Protein AF-A9JSA6-F1 (afdb_monomer)

pLDDT: mean 90.57, std 9.08, range [51.28, 97.75]

Mean predicted aligned error: 4.24 Å

Solvent-accessible surface area (backbone atoms only — not comparable to full-atom values): 4387 Å² total; per-residue (Å²): 118,70,73,72,44,21,42,66,89,62,42,69,96,54,76,94,58,91,90,71,72,61,47,78,78,46,65,21,35,49,85,41,88,50,72,92,37,31,31,95,48,98,47,46,36,32,34,28,39,38,92,97,45,43,39,64,42,48,55,91,81,59,80,86,77,73,82,88,127

Structure (mmCIF, N/CA/C/O bac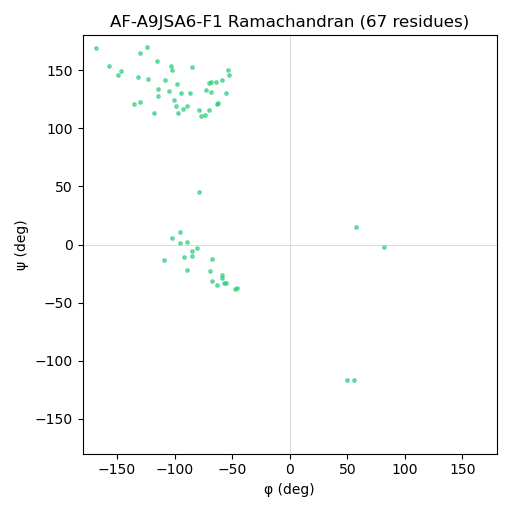kbone):
data_AF-A9JSA6-F1
#
_entry.id   AF-A9JSA6-F1
#
loop_
_atom_site.group_PDB
_atom_site.id
_atom_site.type_symbol
_atom_site.label_atom_id
_atom_site.label_alt_id
_atom_site.label_comp_id
_atom_site.label_asym_id
_atom_site.label_entity_id
_atom_site.label_seq_id
_atom_site.pdbx_PDB_ins_code
_atom_site.Cartn_x
_atom_site.Cartn_y
_atom_site.Cartn_z
_atom_site.occupancy
_atom_site.B_iso_or_equiv
_atom_site.auth_seq_id
_atom_site.auth_comp_id
_atom_site.auth_asym_id
_atom_site.auth_atom_id
_atom_site.pdbx_PDB_model_num
ATOM 1 N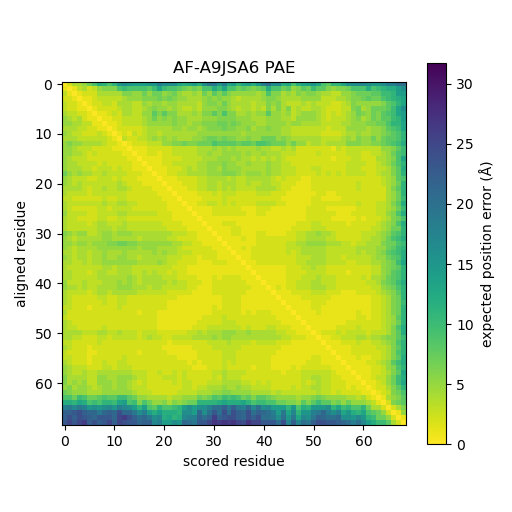 N . LEU A 1 1 ? -3.436 9.985 -7.374 1.00 70.00 1 LEU A N 1
ATOM 2 C CA . LEU A 1 1 ? -4.033 10.664 -6.193 1.00 70.00 1 LEU A CA 1
ATOM 3 C C . LEU A 1 1 ? -4.066 9.781 -4.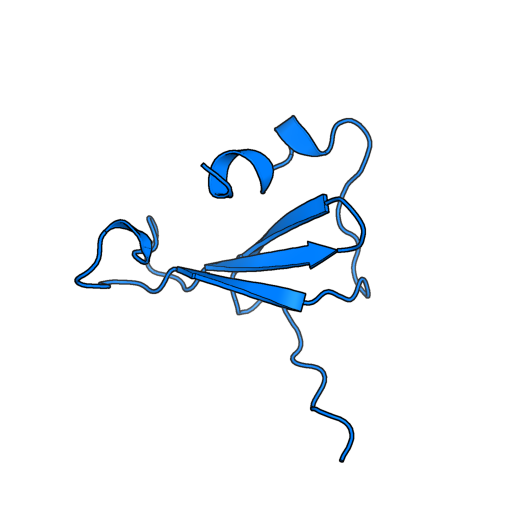942 1.00 70.00 1 LEU A C 1
ATOM 5 O O . LEU A 1 1 ? -3.587 10.236 -3.915 1.00 70.00 1 LEU A O 1
ATOM 9 N N . VAL A 1 2 ? -4.550 8.529 -5.002 1.00 77.81 2 VAL A N 1
ATOM 10 C CA . VAL A 1 2 ? -4.665 7.647 -3.813 1.00 77.81 2 VAL A CA 1
ATOM 11 C C . VAL A 1 2 ? -3.342 7.407 -3.069 1.00 77.81 2 VAL A C 1
ATOM 13 O O . VAL A 1 2 ? -3.320 7.376 -1.846 1.00 77.81 2 VAL A O 1
ATOM 16 N N . ARG A 1 3 ? -2.217 7.369 -3.791 1.00 80.44 3 ARG A N 1
ATOM 17 C CA . ARG A 1 3 ? -0.869 7.258 -3.215 1.00 80.44 3 ARG A CA 1
ATOM 18 C C . ARG A 1 3 ? -0.544 8.346 -2.180 1.00 80.44 3 ARG A C 1
ATOM 20 O O . ARG A 1 3 ? 0.149 8.062 -1.214 1.00 80.44 3 ARG A O 1
ATOM 27 N N . LEU A 1 4 ? -1.073 9.564 -2.343 1.00 84.44 4 LEU A N 1
ATOM 28 C CA . LEU A 1 4 ? -0.866 10.663 -1.386 1.00 84.44 4 LEU A CA 1
ATOM 29 C C . LEU A 1 4 ? -1.587 10.418 -0.052 1.00 84.44 4 LEU A C 1
ATOM 31 O O . LEU A 1 4 ? -1.178 10.957 0.972 1.00 84.44 4 LEU A O 1
ATOM 35 N N . LYS A 1 5 ? -2.634 9.582 -0.063 1.00 87.25 5 LYS A N 1
ATOM 36 C CA . LYS A 1 5 ? -3.391 9.182 1.128 1.00 87.25 5 LYS A CA 1
ATOM 37 C C . LYS A 1 5 ? -2.767 8.001 1.875 1.00 87.25 5 LYS A C 1
ATOM 39 O O . LYS A 1 5 ? -3.217 7.672 2.965 1.00 87.25 5 LYS A O 1
ATOM 44 N N . ALA A 1 6 ? -1.760 7.358 1.283 1.00 89.06 6 ALA A N 1
ATOM 45 C CA . ALA A 1 6 ? -1.227 6.077 1.736 1.00 89.06 6 ALA A CA 1
ATOM 46 C C . ALA A 1 6 ? -0.095 6.186 2.771 1.00 89.06 6 ALA A C 1
ATOM 48 O O . ALA A 1 6 ? 0.509 5.175 3.119 1.00 89.06 6 ALA A O 1
ATOM 49 N N . GLY A 1 7 ? 0.253 7.405 3.191 1.00 87.50 7 GLY A N 1
ATOM 50 C CA . GLY A 1 7 ? 1.385 7.673 4.074 1.00 87.50 7 GLY A CA 1
ATOM 51 C C . GLY A 1 7 ? 0.990 8.422 5.340 1.00 87.50 7 GLY A C 1
ATOM 52 O O . GLY A 1 7 ? -0.104 8.979 5.439 1.00 87.50 7 GLY A O 1
ATOM 53 N N . LYS A 1 8 ? 1.943 8.497 6.274 1.00 86.38 8 LYS A N 1
ATOM 54 C CA . LYS A 1 8 ? 1.791 9.043 7.632 1.00 86.38 8 LYS A CA 1
ATOM 55 C C . LYS A 1 8 ? 1.054 10.383 7.718 1.00 86.38 8 LYS A C 1
ATOM 57 O O . LYS A 1 8 ? 0.238 10.567 8.612 1.00 86.38 8 LYS A O 1
ATOM 62 N N . ASN A 1 9 ? 1.267 11.291 6.765 1.00 88.06 9 ASN A N 1
ATOM 63 C CA . ASN A 1 9 ? 0.592 12.596 6.746 1.00 88.06 9 ASN A CA 1
ATOM 64 C C . ASN A 1 9 ? -0.943 12.488 6.692 1.00 88.06 9 ASN A C 1
ATOM 66 O O . ASN A 1 9 ? -1.636 13.392 7.147 1.00 88.06 9 ASN A O 1
ATOM 70 N N . SER A 1 10 ? -1.480 11.392 6.148 1.00 89.19 10 SER A N 1
ATOM 71 C CA . SER A 1 10 ? -2.925 11.125 6.098 1.00 89.19 10 SER A CA 1
ATOM 72 C C . SER A 1 10 ? -3.436 10.321 7.293 1.00 89.19 10 SER A C 1
ATOM 74 O O . SER A 1 10 ? -4.645 10.199 7.476 1.00 89.19 10 SER A O 1
ATOM 76 N N . TRP A 1 11 ? -2.533 9.772 8.103 1.00 89.44 11 TRP A N 1
ATOM 77 C CA . TRP A 1 11 ? -2.867 8.947 9.259 1.00 89.44 11 TRP A CA 1
ATOM 78 C C . TRP A 1 11 ? -3.046 9.762 10.544 1.00 89.44 11 TRP A C 1
ATOM 80 O O . TRP A 1 11 ? -3.763 9.318 11.437 1.00 89.44 11 TRP A O 1
ATOM 90 N N . LYS A 1 12 ? -2.476 10.975 10.617 1.00 88.31 12 LYS A N 1
ATOM 91 C CA . LYS A 1 12 ? -2.471 11.820 11.826 1.00 88.31 12 LYS A CA 1
ATOM 92 C C . LYS A 1 12 ? -1.861 11.057 13.015 1.00 88.31 12 LYS A C 1
ATOM 94 O O . LYS A 1 12 ? -0.692 10.691 12.940 1.00 88.31 12 LYS A O 1
ATOM 99 N N . ASP A 1 13 ? -2.651 10.804 14.059 1.00 91.88 13 ASP A N 1
ATOM 100 C CA . ASP A 1 13 ? -2.250 10.091 15.279 1.00 91.88 13 ASP A CA 1
ATOM 101 C C . ASP A 1 13 ? -2.360 8.563 15.147 1.00 91.88 13 ASP A C 1
ATOM 103 O O . ASP A 1 13 ? -1.950 7.822 16.037 1.00 91.88 13 ASP A O 1
ATOM 107 N N . TRP A 1 14 ? -2.905 8.071 14.031 1.00 93.88 14 TRP A N 1
ATOM 108 C CA . TRP A 1 14 ? -2.989 6.643 13.743 1.00 93.88 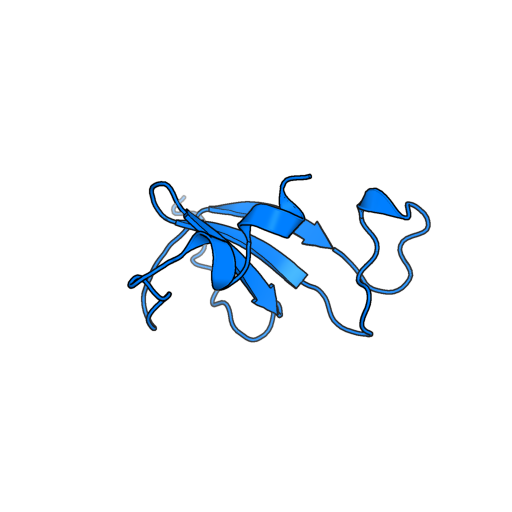14 TRP A CA 1
ATOM 109 C C . TRP A 1 14 ? -1.699 6.119 13.100 1.00 93.88 14 TRP A C 1
ATOM 111 O O . TRP A 1 14 ? -0.980 6.835 12.399 1.00 93.88 14 TRP A O 1
ATOM 121 N N . SER A 1 15 ? -1.419 4.833 13.293 1.00 93.06 15 SER A N 1
ATOM 122 C CA . SER A 1 15 ? -0.367 4.122 12.566 1.00 93.06 15 SER A CA 1
ATOM 123 C C . SER A 1 15 ? -0.731 2.646 12.398 1.00 93.06 15 SER A C 1
ATOM 125 O O . SER A 1 15 ? -1.354 2.084 13.304 1.00 93.06 15 SER A O 1
ATOM 127 N N . PRO A 1 16 ? -0.349 2.014 11.273 1.00 93.38 16 PRO A N 1
ATOM 128 C CA . PRO A 1 16 ? -0.552 0.584 11.095 1.00 93.38 16 PRO A CA 1
ATOM 129 C C . PRO A 1 16 ? 0.269 -0.187 12.133 1.00 93.38 16 PRO A C 1
ATOM 131 O O . PRO A 1 16 ? 1.409 0.182 12.420 1.00 93.38 16 PRO A O 1
ATOM 134 N N . GLN A 1 17 ? -0.316 -1.247 12.682 1.00 93.75 17 GLN A N 1
ATOM 135 C CA . GLN A 1 17 ? 0.314 -2.148 13.646 1.00 93.75 17 GLN A CA 1
ATOM 136 C C . GLN A 1 17 ? 0.447 -3.548 13.044 1.00 93.75 17 GLN A C 1
ATOM 138 O O . GLN A 1 17 ? -0.282 -3.909 12.118 1.00 93.75 17 GLN A O 1
ATOM 143 N N . GLU A 1 18 ? 1.379 -4.337 13.575 1.00 91.62 18 GLU A N 1
ATOM 144 C CA . GLU A 1 18 ? 1.505 -5.751 13.221 1.00 91.62 18 GLU A CA 1
ATOM 145 C C . GLU A 1 18 ? 0.201 -6.505 13.532 1.00 91.62 18 GLU A C 1
ATOM 147 O O . GLU A 1 18 ? -0.479 -6.212 14.516 1.00 91.62 18 GLU A O 1
ATOM 152 N N . GLY A 1 19 ? -0.171 -7.448 12.663 1.00 92.12 19 GLY A N 1
ATOM 153 C CA . GLY A 1 19 ? -1.417 -8.211 12.779 1.00 92.12 19 GLY A CA 1
ATOM 154 C C . GLY A 1 19 ? -2.665 -7.503 12.240 1.00 92.12 19 GLY A C 1
ATOM 155 O O . GLY A 1 19 ? -3.734 -8.101 12.238 1.00 92.12 19 GLY A O 1
ATOM 156 N N . MET A 1 20 ? -2.562 -6.258 11.758 1.00 94.69 20 MET A N 1
ATOM 157 C CA . MET A 1 20 ? -3.680 -5.611 11.067 1.00 94.69 20 MET A CA 1
ATOM 158 C C . MET A 1 20 ? -3.904 -6.212 9.677 1.00 94.69 20 MET A C 1
ATOM 160 O O . MET A 1 20 ? -2.978 -6.325 8.874 1.00 94.69 20 MET A O 1
ATOM 164 N N . GLU A 1 21 ? -5.163 -6.513 9.374 1.00 94.06 21 GLU A N 1
ATOM 165 C CA . GLU A 1 21 ? -5.585 -7.083 8.098 1.00 94.06 21 GLU A CA 1
ATOM 166 C C . GLU A 1 21 ? -6.213 -6.025 7.191 1.00 94.06 21 GLU A C 1
ATOM 168 O O . GLU A 1 21 ? -6.827 -5.050 7.635 1.00 94.06 21 GLU A O 1
ATOM 173 N N . GLY A 1 22 ? -6.079 -6.214 5.882 1.00 94.06 22 GLY A N 1
ATOM 174 C CA . GLY A 1 22 ? -6.673 -5.308 4.916 1.00 94.06 22 GLY A CA 1
ATOM 175 C C . GLY A 1 22 ? -6.636 -5.849 3.500 1.00 94.06 22 GLY A C 1
ATOM 176 O O . GLY A 1 22 ? -5.962 -6.826 3.190 1.00 94.06 22 GLY A O 1
ATOM 177 N N . HIS A 1 23 ? -7.365 -5.174 2.618 1.00 95.19 23 HIS A N 1
ATOM 178 C CA . HIS A 1 23 ? -7.487 -5.594 1.226 1.00 95.19 23 HIS A CA 1
ATOM 179 C C . HIS A 1 23 ? -6.457 -4.880 0.359 1.00 95.19 23 HIS A C 1
ATOM 181 O O . HIS A 1 23 ? -6.358 -3.649 0.388 1.00 95.19 23 HIS A O 1
ATOM 187 N N . VAL A 1 24 ? -5.725 -5.636 -0.459 1.00 94.31 24 VAL A N 1
ATOM 188 C CA . VAL A 1 24 ? -4.860 -5.061 -1.493 1.00 94.31 24 VAL A CA 1
ATOM 189 C C . VAL A 1 24 ? -5.745 -4.464 -2.585 1.00 94.31 24 VAL A C 1
ATOM 191 O O . VAL A 1 24 ? -6.471 -5.175 -3.271 1.00 94.31 24 VAL A O 1
ATOM 194 N N . ILE A 1 25 ? -5.677 -3.147 -2.759 1.00 94.81 25 ILE A N 1
ATOM 195 C CA . ILE A 1 25 ? -6.475 -2.424 -3.763 1.00 94.81 25 ILE A CA 1
ATOM 196 C C . ILE A 1 25 ? -5.636 -1.891 -4.926 1.00 94.81 25 ILE A C 1
ATOM 198 O O . ILE A 1 25 ? -6.181 -1.455 -5.939 1.00 94.81 25 ILE A O 1
ATOM 202 N N . HIS A 1 26 ? -4.309 -1.876 -4.783 1.00 94.88 26 HIS A N 1
ATOM 203 C CA . HIS A 1 26 ? -3.394 -1.491 -5.850 1.00 94.88 26 HIS A CA 1
ATOM 204 C C . HIS A 1 26 ? -1.999 -2.079 -5.622 1.00 94.88 26 HIS A C 1
ATOM 206 O O . HIS A 1 26 ? -1.590 -2.313 -4.484 1.00 94.88 26 HIS A O 1
ATOM 212 N N . ARG A 1 27 ? -1.253 -2.271 -6.713 1.00 95.25 27 ARG A N 1
ATOM 213 C CA . ARG A 1 27 ? 0.101 -2.827 -6.717 1.00 95.25 27 ARG A CA 1
ATOM 214 C C . ARG A 1 27 ? 0.995 -2.000 -7.642 1.00 95.25 27 ARG A C 1
ATO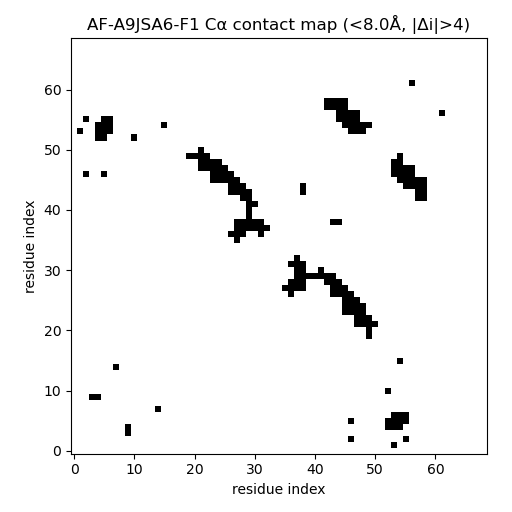M 216 O O . ARG A 1 27 ? 0.729 -1.915 -8.837 1.00 95.25 27 ARG A O 1
ATOM 223 N N . TRP A 1 28 ? 2.067 -1.435 -7.090 1.00 96.50 28 TRP A N 1
ATOM 224 C CA . TRP A 1 28 ? 3.136 -0.794 -7.855 1.00 96.50 28 TRP A CA 1
ATOM 225 C C . TRP A 1 28 ? 4.315 -1.749 -8.006 1.00 96.50 28 TRP A C 1
ATOM 227 O O . TRP A 1 28 ? 4.925 -2.130 -7.009 1.00 96.50 28 TRP A O 1
ATOM 237 N N . VAL A 1 29 ? 4.666 -2.099 -9.240 1.00 97.31 29 VAL A N 1
ATOM 238 C CA . VAL A 1 29 ? 5.713 -3.085 -9.554 1.00 97.31 29 VAL A CA 1
ATOM 239 C C . VAL A 1 29 ? 6.947 -2.374 -10.129 1.00 97.31 29 VAL A C 1
ATOM 241 O O . VAL A 1 29 ? 6.791 -1.403 -10.887 1.00 97.31 29 VAL A O 1
ATOM 244 N N . PRO A 1 30 ? 8.178 -2.799 -9.788 1.00 97.75 30 PRO A N 1
ATOM 245 C CA . PRO A 1 30 ? 9.388 -2.320 -10.453 1.00 97.75 30 PRO A CA 1
ATOM 246 C C . PRO A 1 30 ? 9.296 -2.47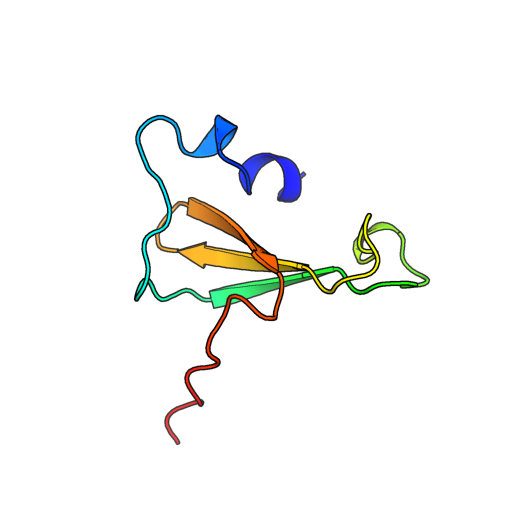4 -11.974 1.00 97.75 30 PRO A C 1
ATOM 248 O O . PRO A 1 30 ? 8.679 -3.408 -12.481 1.00 97.75 30 PRO A O 1
ATOM 251 N N . CYS A 1 31 ? 9.886 -1.534 -12.712 1.00 96.19 31 CYS A N 1
ATOM 252 C CA . CYS A 1 31 ? 9.975 -1.585 -14.178 1.00 96.19 31 CYS A CA 1
ATOM 253 C C . CYS A 1 31 ? 8.634 -1.690 -14.942 1.00 96.19 31 CYS A C 1
ATOM 255 O O . CYS A 1 31 ? 8.641 -1.969 -16.141 1.00 96.19 31 CYS A O 1
ATOM 257 N N . SER A 1 32 ? 7.487 -1.419 -14.303 1.00 96.31 32 SER A N 1
ATOM 258 C CA . SER A 1 32 ? 6.201 -1.349 -15.010 1.00 96.31 32 SER A CA 1
ATOM 259 C C . SER A 1 32 ? 6.264 -0.340 -16.163 1.00 96.31 32 SER A C 1
ATOM 261 O O . SER A 1 32 ? 6.672 0.818 -15.988 1.00 96.31 32 SER A O 1
ATOM 263 N N . ARG A 1 33 ? 5.819 -0.780 -17.347 1.00 96.31 33 ARG A N 1
ATOM 264 C CA . ARG A 1 33 ? 5.707 0.069 -18.543 1.00 96.31 33 ARG A CA 1
ATOM 265 C C . ARG A 1 33 ? 4.705 1.199 -18.333 1.00 96.31 33 ARG A C 1
ATOM 267 O O . ARG A 1 33 ? 4.940 2.302 -18.811 1.00 96.31 33 ARG A O 1
ATOM 274 N N . ASP A 1 34 ? 3.637 0.933 -17.582 1.00 95.00 34 ASP A N 1
ATOM 275 C CA . ASP A 1 34 ? 2.680 1.949 -17.152 1.00 95.00 34 ASP A CA 1
ATOM 276 C C . ASP A 1 34 ? 3.252 2.731 -15.953 1.00 95.00 34 ASP A C 1
ATOM 278 O O . ASP A 1 34 ? 3.445 2.134 -14.883 1.00 95.00 34 ASP A O 1
ATOM 282 N N . PRO A 1 35 ? 3.509 4.050 -16.091 1.00 91.38 35 PRO A N 1
ATOM 283 C CA . PRO A 1 35 ? 3.970 4.894 -14.993 1.00 91.38 35 PRO A CA 1
ATOM 284 C C . PRO A 1 35 ? 3.019 4.929 -13.791 1.00 91.38 35 PRO A C 1
ATOM 286 O O . PRO A 1 35 ? 3.492 5.105 -12.668 1.00 91.38 35 PRO A O 1
ATOM 289 N N . CYS A 1 36 ? 1.710 4.743 -13.988 1.00 91.12 36 CYS A N 1
ATOM 290 C CA . CYS A 1 36 ? 0.726 4.738 -12.900 1.00 91.12 36 CYS A CA 1
ATOM 291 C C . CYS A 1 36 ? 0.898 3.534 -11.965 1.00 91.12 36 CYS A C 1
ATOM 293 O O . CYS A 1 36 ? 0.674 3.662 -10.760 1.00 91.12 36 CYS A O 1
ATOM 295 N N . ASN A 1 37 ? 1.363 2.407 -12.512 1.00 94.50 37 ASN A N 1
ATOM 296 C CA . ASN A 1 37 ? 1.582 1.148 -11.795 1.00 94.50 37 ASN A CA 1
ATOM 297 C C . ASN A 1 37 ? 3.068 0.912 -11.481 1.00 94.50 37 ASN A C 1
ATOM 299 O O . ASN A 1 37 ? 3.442 -0.157 -10.999 1.00 94.50 37 ASN A O 1
ATOM 303 N N . ARG A 1 38 ? 3.951 1.878 -11.771 1.00 96.38 38 ARG A N 1
ATOM 304 C CA . ARG A 1 38 ? 5.393 1.721 -11.558 1.00 96.38 38 ARG A CA 1
ATOM 305 C C . ARG A 1 38 ? 5.800 2.107 -10.143 1.00 96.38 38 ARG A C 1
ATOM 307 O O . ARG A 1 38 ? 5.493 3.199 -9.659 1.00 96.38 38 ARG A O 1
ATOM 314 N N . SER A 1 39 ? 6.554 1.221 -9.499 1.00 96.31 39 SER A N 1
ATOM 315 C CA . SER A 1 39 ? 7.209 1.537 -8.232 1.00 96.31 39 SER A CA 1
ATOM 316 C C . SER A 1 39 ? 8.323 2.564 -8.438 1.00 96.31 39 SER A C 1
ATOM 318 O O . SER A 1 39 ? 9.068 2.521 -9.412 1.00 96.31 39 SER A O 1
ATOM 320 N N . HIS A 1 40 ? 8.441 3.505 -7.505 1.00 93.75 40 HIS A N 1
ATOM 321 C CA . HIS A 1 40 ? 9.546 4.474 -7.476 1.00 93.75 40 HIS A CA 1
ATOM 322 C C . HIS A 1 40 ? 10.849 3.918 -6.879 1.00 93.75 40 HIS A C 1
ATOM 324 O O . HIS A 1 40 ? 11.840 4.636 -6.812 1.00 93.75 40 HIS A O 1
ATOM 330 N N . ILE A 1 41 ? 10.823 2.675 -6.400 1.00 94.94 41 ILE A N 1
ATOM 331 C CA . ILE A 1 41 ? 11.975 1.948 -5.868 1.00 94.94 41 ILE A CA 1
ATOM 332 C C . ILE A 1 41 ? 12.017 0.573 -6.531 1.00 94.94 41 ILE A C 1
ATOM 334 O O . ILE A 1 41 ? 11.014 0.121 -7.085 1.00 94.94 41 ILE A O 1
ATOM 338 N N . ASP A 1 42 ? 13.141 -0.125 -6.418 1.00 96.81 42 ASP A N 1
ATOM 339 C CA . ASP A 1 42 ? 13.306 -1.483 -6.948 1.00 96.81 42 ASP A CA 1
ATOM 340 C C . ASP A 1 42 ? 12.663 -2.559 -6.048 1.00 96.81 42 ASP A C 1
ATOM 342 O O . ASP A 1 42 ? 13.267 -3.559 -5.676 1.00 96.81 42 ASP A O 1
ATOM 346 N N . LYS A 1 43 ? 11.433 -2.296 -5.593 1.00 97.38 43 LYS A N 1
ATOM 347 C CA . LYS A 1 43 ? 10.602 -3.211 -4.800 1.00 97.38 43 LYS A CA 1
ATOM 348 C C . LYS A 1 43 ? 9.128 -3.022 -5.140 1.00 97.38 43 LYS A C 1
ATOM 350 O O . LYS A 1 43 ? 8.701 -1.900 -5.435 1.00 97.38 43 LYS A O 1
ATOM 355 N N . THR A 1 44 ? 8.345 -4.095 -5.041 1.00 97.06 44 THR A N 1
ATOM 356 C CA . THR A 1 44 ? 6.881 -4.037 -5.134 1.00 97.06 44 THR A CA 1
ATOM 357 C C . THR A 1 44 ? 6.303 -3.320 -3.916 1.00 97.06 44 THR A C 1
ATOM 359 O O . THR A 1 44 ? 6.646 -3.642 -2.777 1.00 97.06 44 THR A O 1
ATOM 362 N N . ILE A 1 45 ? 5.412 -2.358 -4.153 1.00 96.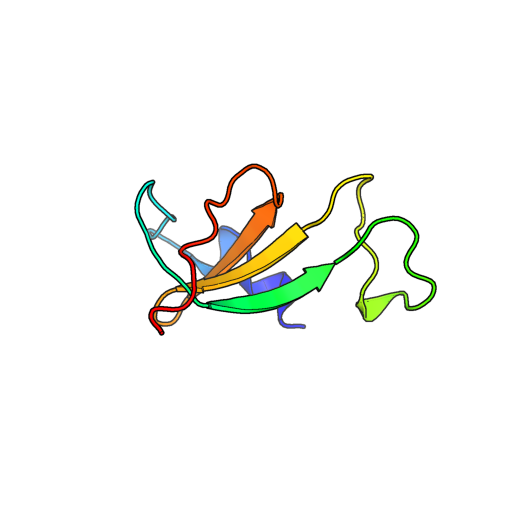44 45 ILE A N 1
ATOM 363 C CA . ILE A 1 45 ? 4.653 -1.665 -3.107 1.00 96.44 45 ILE A CA 1
ATOM 364 C C . ILE A 1 45 ? 3.181 -2.017 -3.281 1.00 96.44 45 ILE A C 1
ATOM 366 O O . ILE A 1 45 ? 2.616 -1.846 -4.361 1.00 96.44 45 ILE A O 1
ATOM 370 N N . LEU A 1 46 ? 2.555 -2.473 -2.208 1.00 95.75 46 LEU A N 1
ATOM 371 C CA . LEU A 1 46 ? 1.132 -2.750 -2.123 1.00 95.75 46 LEU A CA 1
ATOM 372 C C . LEU A 1 46 ? 0.424 -1.564 -1.472 1.00 95.75 46 LEU A C 1
ATOM 374 O O . LEU A 1 46 ? 0.914 -0.984 -0.502 1.00 95.75 46 LEU A O 1
ATOM 378 N N . LEU A 1 47 ? -0.733 -1.203 -2.017 1.00 95.75 47 LEU A N 1
ATOM 379 C CA . LEU A 1 47 ? -1.681 -0.315 -1.364 1.00 95.75 47 LEU A CA 1
ATOM 380 C C . LEU A 1 47 ? -2.746 -1.165 -0.689 1.00 95.75 47 LEU A C 1
ATOM 382 O O . LEU A 1 47 ? -3.559 -1.795 -1.370 1.00 95.75 47 LEU A O 1
ATOM 386 N N . ILE A 1 48 ? -2.758 -1.135 0.633 1.00 95.19 48 ILE A N 1
ATOM 387 C CA . ILE A 1 48 ? -3.704 -1.879 1.451 1.00 95.19 48 ILE A CA 1
ATOM 388 C C . ILE A 1 48 ? -4.736 -0.901 2.004 1.00 95.19 48 ILE A C 1
ATOM 390 O O . ILE A 1 48 ? -4.386 0.172 2.505 1.00 95.19 48 ILE A O 1
ATOM 394 N N . LYS A 1 49 ? -6.015 -1.256 1.891 1.00 94.75 49 LYS A N 1
ATOM 395 C CA . LYS A 1 49 ? -7.102 -0.575 2.591 1.00 94.75 49 LYS A CA 1
ATOM 396 C C . LYS A 1 49 ? -7.360 -1.298 3.912 1.00 94.75 49 LYS A C 1
ATOM 398 O O . LYS A 1 49 ? -7.760 -2.461 3.896 1.00 94.75 49 LYS A O 1
ATOM 403 N N . ILE A 1 50 ? -7.143 -0.59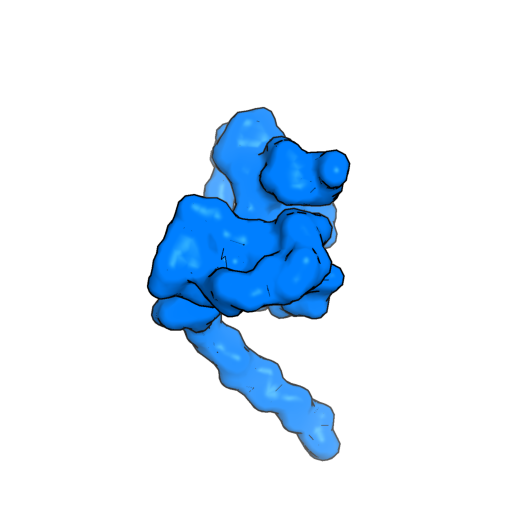1 5.017 1.00 94.81 50 ILE A N 1
ATOM 404 C CA . ILE A 1 50 ? -7.409 -1.045 6.387 1.00 94.81 50 ILE A CA 1
ATOM 405 C C . ILE A 1 50 ? -8.459 -0.089 6.945 1.00 94.81 50 ILE A C 1
ATOM 407 O O . ILE A 1 50 ? -8.183 1.102 7.073 1.00 94.81 50 ILE A O 1
ATOM 411 N N . GLU A 1 51 ? -9.670 -0.583 7.200 1.00 92.00 51 GLU A N 1
ATOM 412 C CA . GLU A 1 51 ? -10.820 0.248 7.589 1.00 92.00 51 GLU A CA 1
ATOM 413 C C . GLU A 1 51 ? -11.026 1.457 6.639 1.00 92.00 51 GLU A C 1
ATOM 415 O O . GLU A 1 51 ? -11.289 1.284 5.441 1.00 92.00 51 GLU A O 1
ATOM 420 N N . ASP A 1 52 ? -10.905 2.688 7.148 1.00 90.94 52 ASP A N 1
ATOM 421 C CA . ASP A 1 52 ? -11.000 3.946 6.399 1.00 90.94 52 ASP A CA 1
ATOM 422 C C . ASP A 1 52 ? -9.629 4.500 5.952 1.00 90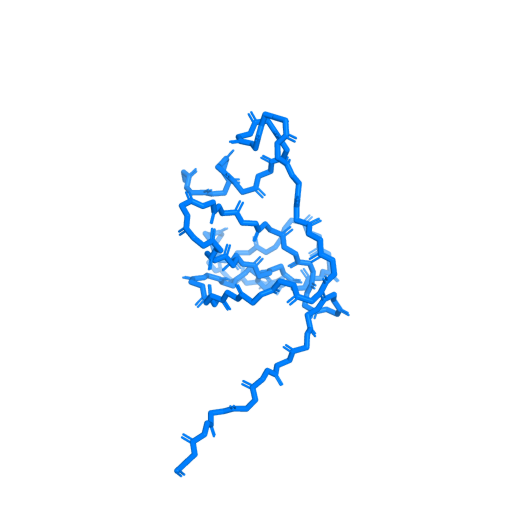.94 52 ASP A C 1
ATOM 424 O O . ASP A 1 52 ? -9.555 5.565 5.327 1.00 90.94 52 ASP A O 1
ATOM 428 N N . LYS A 1 53 ? -8.536 3.788 6.249 1.00 94.00 53 LYS A N 1
ATOM 429 C CA . LYS A 1 53 ? -7.155 4.194 5.971 1.00 94.00 53 LYS A CA 1
ATOM 430 C C . LYS A 1 53 ? -6.575 3.467 4.762 1.00 94.00 53 LYS A C 1
ATOM 432 O O . LYS A 1 53 ? -6.942 2.348 4.408 1.00 94.00 53 LYS A O 1
ATOM 437 N N . TYR A 1 54 ? -5.613 4.135 4.135 1.00 95.31 54 TYR A N 1
ATOM 438 C CA . TYR A 1 54 ? -4.795 3.582 3.065 1.00 95.31 54 TYR A CA 1
ATOM 439 C C . TYR A 1 54 ? -3.358 3.480 3.549 1.00 95.31 54 TYR A C 1
ATOM 441 O O . TYR A 1 54 ? -2.830 4.443 4.108 1.00 95.31 54 TYR A O 1
ATOM 449 N N . VAL A 1 55 ? -2.724 2.341 3.303 1.00 95.69 55 VAL A N 1
ATOM 450 C CA . VAL A 1 55 ? -1.368 2.055 3.764 1.00 95.69 55 VAL A CA 1
ATOM 451 C C . VAL A 1 55 ? -0.533 1.542 2.601 1.00 95.69 55 VAL A C 1
ATOM 453 O O . VAL A 1 55 ? -0.897 0.565 1.953 1.00 95.69 55 VAL A O 1
ATOM 456 N N . ALA A 1 56 ? 0.578 2.221 2.312 1.00 94.94 56 ALA A N 1
ATOM 457 C CA . ALA A 1 56 ? 1.580 1.726 1.377 1.00 94.94 56 ALA A CA 1
ATOM 458 C C . ALA A 1 56 ? 2.611 0.875 2.129 1.00 94.94 56 ALA A C 1
ATOM 460 O O . ALA A 1 56 ? 3.307 1.385 3.006 1.00 94.94 56 ALA A O 1
ATOM 461 N N . VAL A 1 57 ? 2.727 -0.399 1.765 1.00 94.50 57 VAL A N 1
ATOM 462 C CA . VAL A 1 57 ? 3.653 -1.361 2.381 1.00 94.50 57 VAL A CA 1
ATOM 463 C C . VAL A 1 57 ? 4.422 -2.101 1.288 1.00 94.50 57 VAL A C 1
ATOM 465 O O . VAL A 1 57 ? 3.900 -2.355 0.207 1.00 94.50 57 VAL A O 1
ATOM 468 N N . ILE A 1 58 ? 5.693 -2.413 1.542 1.00 95.38 58 ILE A N 1
ATOM 469 C CA . ILE A 1 58 ? 6.480 -3.275 0.652 1.00 95.38 58 ILE A CA 1
ATOM 470 C C . ILE A 1 58 ? 5.928 -4.695 0.761 1.00 95.38 58 ILE A C 1
ATOM 472 O O . ILE A 1 58 ? 5.653 -5.142 1.865 1.00 95.38 58 ILE A O 1
ATOM 476 N N . GLU A 1 59 ? 5.821 -5.408 -0.356 1.00 94.44 59 GLU A N 1
ATOM 477 C CA . GLU A 1 59 ? 5.265 -6.771 -0.412 1.00 94.44 59 GLU A CA 1
ATOM 478 C C . GLU A 1 59 ? 5.834 -7.723 0.658 1.00 94.44 59 GLU A C 1
ATOM 480 O O . GLU A 1 59 ? 5.081 -8.459 1.279 1.00 94.44 59 GLU A O 1
ATOM 485 N N . THR A 1 60 ? 7.131 -7.633 0.972 1.00 93.88 60 THR A N 1
ATOM 486 C CA . THR A 1 60 ? 7.789 -8.443 2.017 1.00 93.88 60 THR A CA 1
ATOM 487 C C . THR A 1 60 ? 7.341 -8.136 3.452 1.00 93.88 60 THR A C 1
ATOM 489 O O . THR A 1 60 ? 7.729 -8.847 4.370 1.00 93.88 60 THR A O 1
ATOM 492 N N . GLY A 1 61 ? 6.615 -7.039 3.672 1.00 91.88 61 GLY A N 1
ATOM 493 C CA . GLY A 1 61 ? 6.045 -6.647 4.963 1.00 91.88 61 GLY A CA 1
ATOM 494 C C . GLY A 1 61 ? 4.593 -7.090 5.145 1.00 91.88 61 GLY A C 1
ATOM 495 O O . GLY A 1 61 ? 3.934 -6.602 6.059 1.00 91.88 61 GLY A O 1
ATOM 496 N N . VAL A 1 62 ? 4.080 -7.949 4.260 1.00 93.31 62 VAL A N 1
ATOM 497 C CA . VAL A 1 62 ? 2.710 -8.472 4.294 1.00 93.31 62 VAL A CA 1
ATOM 498 C C . VAL A 1 62 ? 2.760 -9.990 4.329 1.00 93.31 62 VAL A C 1
ATOM 500 O O . VAL A 1 62 ? 3.583 -10.607 3.656 1.00 93.31 62 VAL A O 1
ATOM 503 N N . LEU A 1 63 ? 1.844 -10.582 5.087 1.00 93.00 63 LEU A N 1
ATOM 504 C CA . LEU A 1 63 ? 1.524 -11.999 5.006 1.00 93.00 63 LEU A CA 1
ATOM 505 C C . LEU A 1 63 ? 0.242 -12.153 4.179 1.00 93.00 63 LEU A C 1
ATOM 507 O O . LEU A 1 63 ? -0.770 -11.537 4.509 1.00 93.00 63 LEU A O 1
ATOM 511 N N . GLU A 1 64 ? 0.271 -12.948 3.107 1.00 85.75 64 GLU A N 1
ATOM 512 C CA . GLU A 1 64 ? -0.959 -13.289 2.388 1.00 85.75 64 GLU A CA 1
ATOM 513 C C . GLU A 1 64 ? -1.771 -14.282 3.218 1.00 85.75 64 GLU A C 1
ATOM 515 O O . GLU A 1 64 ? -1.378 -15.433 3.415 1.00 85.75 64 GLU A O 1
ATOM 520 N N . LEU A 1 65 ? -2.915 -13.819 3.710 1.00 79.00 65 LEU A N 1
ATOM 521 C CA . LEU A 1 65 ? -3.936 -14.681 4.278 1.00 79.00 65 LEU A CA 1
ATOM 522 C C . LEU A 1 65 ? -4.658 -15.318 3.089 1.00 79.00 65 LEU A C 1
ATOM 524 O O . LEU A 1 65 ? -5.279 -14.618 2.289 1.00 79.00 65 LEU A O 1
ATOM 528 N N . GLY A 1 66 ? -4.472 -16.626 2.901 1.00 70.31 66 GLY A N 1
ATOM 529 C CA . GLY A 1 66 ? -5.090 -17.361 1.799 1.00 70.31 66 GLY A CA 1
ATOM 530 C C . GLY A 1 66 ? -6.607 -17.156 1.767 1.00 70.31 66 GLY A C 1
ATOM 531 O O . GLY A 1 66 ? -7.231 -16.944 2.804 1.00 70.31 66 GLY A O 1
ATOM 532 N N . ALA A 1 67 ? -7.207 -17.213 0.577 1.00 63.25 67 ALA A N 1
ATOM 533 C CA . ALA A 1 67 ? -8.660 -17.210 0.460 1.00 63.25 67 ALA A CA 1
ATOM 534 C C . ALA A 1 67 ? -9.215 -18.471 1.139 1.00 63.25 67 ALA A C 1
ATOM 536 O O . ALA A 1 67 ? -8.841 -19.582 0.760 1.00 63.25 67 ALA A O 1
ATOM 537 N N . GLU A 1 68 ? -10.071 -18.305 2.145 1.00 57.81 68 GLU A N 1
ATOM 538 C CA . GLU A 1 68 ? -10.843 -19.415 2.700 1.00 57.81 68 GLU A CA 1
ATOM 539 C C . GLU A 1 68 ? -11.759 -19.948 1.581 1.00 57.81 68 GLU A C 1
ATOM 541 O O . GLU A 1 68 ? -12.487 -19.171 0.954 1.00 57.81 68 GLU A O 1
ATOM 546 N N . VAL A 1 69 ? -11.615 -21.238 1.253 1.00 51.28 69 VAL A N 1
ATOM 547 C CA . VAL A 1 69 ? -12.337 -21.944 0.174 1.00 51.28 69 VAL A CA 1
ATOM 548 C C . VAL A 1 69 ? -13.604 -22.613 0.674 1.00 51.28 69 VAL A C 1
ATOM 550 O O . VAL A 1 69 ? -13.571 -23.172 1.792 1.00 51.28 69 VAL A O 1
#

Organism: Xenopus tropicalis (NCBI:txid8364)

Radius of gyration: 12.54 Å; Cα contacts (8 Å, |Δi|>4): 98; chains: 1; bounding box: 26×34×34 Å

Sequence (69 aa):
LVRLKAGKNSWKDWSPQEGMEGHVIHRWVPCSRDPCNRSHIDKTILLIKIEDKYVAVIETGVLELGAEV

Foldseek 3Di:
DVVVQADDVVQPPDDDDPPQDFDFPAKAADPDPDPVNHDPDNFIWTWTDGPPGTHTDTPVSDDDDDPDD

Secondary structure (DSSP, 8-state):
-GGGGSSGGGTTT----TT---EEEEEEBTT-SSGGGB-SSSS-EEEEEETTEEEEEEGGG----PPP-

Nearest PDB structures (foldseek):
  8x6g-assembly1_D  TM=5.865E-01  e=4.408E+00  Staphylococcus aureus